Protein AF-A0A7Y7L807-F1 (afdb_monomer)

Radius of gyration: 16.93 Å; Cα contacts (8 Å, |Δi|>4): 121; chains: 1; bounding box: 36×50×40 Å

Mean predicted aligned error: 9.36 Å

Structure (mmCIF, N/CA/C/O backbone):
data_AF-A0A7Y7L807-F1
#
_entry.id   AF-A0A7Y7L807-F1
#
loop_
_atom_site.group_PDB
_atom_site.id
_atom_site.type_symbol
_atom_site.label_atom_id
_atom_site.label_alt_id
_atom_site.label_comp_id
_atom_site.label_asym_id
_atom_site.label_entity_id
_atom_site.label_seq_id
_atom_site.pdbx_PDB_ins_code
_atom_site.Cartn_x
_atom_site.Cartn_y
_atom_site.Cartn_z
_atom_site.occupancy
_atom_site.B_iso_or_equiv
_atom_site.auth_seq_id
_atom_site.auth_comp_id
_atom_site.auth_asym_id
_atom_site.auth_atom_id
_atom_site.pdbx_PDB_model_num
ATOM 1 N N . MET A 1 1 ? -7.033 17.344 23.654 1.00 49.94 1 MET A N 1
ATOM 2 C CA . MET A 1 1 ? -6.671 17.509 22.227 1.00 49.94 1 MET A CA 1
ATOM 3 C C . MET A 1 1 ? -5.528 16.547 21.828 1.00 49.94 1 MET A C 1
ATOM 5 O O . MET A 1 1 ? -4.415 16.998 21.636 1.00 49.94 1 MET A O 1
ATOM 9 N N . LYS A 1 2 ? -5.734 15.209 21.800 1.00 57.38 2 LYS A N 1
ATOM 10 C CA . LYS A 1 2 ? -4.677 14.209 21.436 1.00 57.38 2 LYS A CA 1
ATOM 11 C C . LYS A 1 2 ? -5.193 12.876 20.835 1.00 57.38 2 LYS A C 1
ATOM 13 O O . LYS A 1 2 ? -4.393 12.011 20.489 1.00 57.38 2 LYS A O 1
ATOM 18 N N . THR A 1 3 ? -6.506 12.6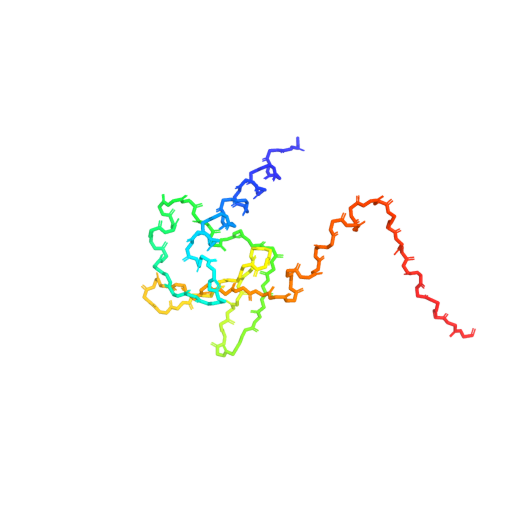62 20.730 1.00 63.66 3 THR A N 1
ATOM 19 C CA . THR A 1 3 ? -7.106 11.367 20.339 1.00 63.66 3 THR A CA 1
ATOM 20 C C . THR A 1 3 ? -7.097 11.114 18.829 1.00 63.66 3 THR A C 1
ATOM 22 O O . THR A 1 3 ? -6.850 9.984 18.416 1.00 63.66 3 THR A O 1
ATOM 25 N N . GLY A 1 4 ? -7.297 12.153 18.009 1.00 76.06 4 GLY A N 1
ATOM 26 C CA . GLY A 1 4 ? -7.336 12.034 16.543 1.00 76.06 4 GLY A CA 1
ATOM 27 C C . GLY A 1 4 ? -6.004 11.586 15.940 1.00 76.06 4 GLY A C 1
ATOM 28 O O . GLY A 1 4 ? -5.959 10.592 15.225 1.00 76.06 4 GLY A O 1
ATOM 29 N N . ILE A 1 5 ? -4.900 12.232 16.325 1.00 85.50 5 ILE A N 1
ATOM 30 C CA . ILE A 1 5 ? -3.550 11.901 15.832 1.00 85.50 5 ILE A CA 1
ATOM 31 C C . ILE A 1 5 ? -3.166 10.456 16.184 1.00 85.50 5 ILE A C 1
ATOM 33 O O . ILE A 1 5 ? -2.677 9.714 15.337 1.00 85.50 5 ILE A O 1
ATOM 37 N N . LYS A 1 6 ? -3.453 10.004 17.415 1.00 88.19 6 LYS A N 1
ATOM 38 C CA . LYS A 1 6 ? -3.202 8.610 17.822 1.00 88.19 6 LYS A CA 1
ATOM 39 C C . LYS A 1 6 ? -3.994 7.607 16.980 1.00 88.19 6 LYS A C 1
ATOM 41 O O . LYS A 1 6 ? -3.493 6.518 16.708 1.00 88.19 6 LYS A O 1
ATOM 46 N N . ARG A 1 7 ? -5.221 7.960 16.583 1.00 89.94 7 ARG A N 1
ATOM 47 C CA . ARG A 1 7 ? -6.052 7.135 15.700 1.00 89.94 7 ARG A CA 1
ATOM 48 C C . ARG A 1 7 ? -5.461 7.079 14.293 1.00 89.94 7 ARG A C 1
ATOM 50 O O . ARG A 1 7 ? -5.272 5.975 13.802 1.00 89.94 7 ARG A O 1
ATOM 57 N N . VAL A 1 8 ? -5.106 8.225 13.710 1.00 91.75 8 VAL A N 1
ATOM 58 C CA . VAL A 1 8 ? -4.461 8.318 12.385 1.00 91.75 8 VAL A CA 1
ATOM 59 C C . VAL A 1 8 ? -3.201 7.450 12.339 1.00 91.75 8 VAL A C 1
ATOM 61 O O . VAL A 1 8 ? -3.096 6.564 11.500 1.00 91.75 8 VAL A O 1
ATOM 64 N N . ILE A 1 9 ? -2.293 7.613 13.309 1.00 92.38 9 ILE A N 1
ATOM 65 C CA . ILE A 1 9 ? -1.053 6.822 13.387 1.00 92.38 9 ILE A CA 1
ATOM 66 C C . ILE A 1 9 ? -1.354 5.322 13.487 1.00 92.38 9 ILE A C 1
ATOM 68 O O . ILE A 1 9 ? -0.670 4.509 12.871 1.00 92.38 9 ILE A O 1
ATOM 72 N N . ARG A 1 10 ? -2.372 4.928 14.263 1.00 94.38 10 ARG A N 1
ATOM 73 C CA . ARG A 1 10 ? -2.761 3.518 14.395 1.00 94.38 10 ARG A CA 1
ATOM 74 C C . ARG A 1 10 ? -3.275 2.946 13.073 1.00 94.38 10 ARG A C 1
ATOM 76 O O . ARG A 1 10 ? -2.939 1.805 12.767 1.00 94.38 10 ARG A O 1
ATOM 83 N N . VAL A 1 11 ? -4.070 3.710 12.324 1.00 96.19 11 VAL A N 1
ATOM 84 C CA . VAL A 1 11 ? -4.571 3.286 11.010 1.00 96.19 11 VAL A CA 1
ATOM 85 C C . VAL A 1 11 ? -3.417 3.170 10.018 1.00 96.19 11 VAL A C 1
ATOM 87 O O . VAL A 1 11 ? -3.257 2.111 9.428 1.00 96.19 11 VAL A O 1
ATOM 90 N N . LEU A 1 12 ? -2.536 4.170 9.932 1.00 96.06 12 LEU A N 1
ATOM 91 C CA . LEU A 1 12 ? -1.362 4.121 9.050 1.00 96.06 12 LEU A CA 1
ATOM 92 C C . LEU A 1 12 ? -0.453 2.920 9.354 1.00 96.06 12 LEU A C 1
ATOM 94 O O . LEU A 1 12 ? -0.067 2.192 8.446 1.00 96.06 12 LEU A O 1
ATOM 98 N N . LYS A 1 13 ? -0.177 2.631 10.634 1.00 96.31 13 LYS A N 1
ATOM 99 C CA . LYS A 1 13 ? 0.586 1.430 11.030 1.00 96.31 13 LYS A CA 1
ATOM 100 C C . LYS A 1 13 ? -0.097 0.128 10.607 1.00 96.31 13 LYS A C 1
ATOM 102 O O . LYS A 1 13 ? 0.581 -0.833 10.247 1.00 96.31 13 LYS A O 1
ATOM 107 N N . ARG A 1 14 ? -1.430 0.078 10.676 1.00 98.00 14 ARG A N 1
ATOM 108 C CA . ARG A 1 14 ? -2.209 -1.084 10.241 1.00 98.00 14 ARG A CA 1
ATOM 109 C C . ARG A 1 14 ? -2.171 -1.234 8.723 1.00 98.00 14 ARG A C 1
ATOM 111 O O . ARG A 1 14 ? -1.855 -2.327 8.268 1.00 98.00 14 ARG A O 1
ATOM 118 N N . ASN A 1 15 ? -2.424 -0.163 7.973 1.00 98.19 15 ASN A N 1
ATOM 119 C CA . ASN A 1 15 ? -2.330 -0.154 6.513 1.00 98.19 15 ASN A CA 1
ATOM 120 C C . ASN A 1 15 ? -0.954 -0.644 6.066 1.00 98.19 15 ASN A C 1
ATOM 122 O O . ASN A 1 15 ? -0.872 -1.603 5.304 1.00 98.19 15 ASN A O 1
ATOM 126 N N . TYR A 1 16 ? 0.111 -0.078 6.637 1.00 97.44 16 TYR A N 1
ATOM 127 C CA . TYR A 1 16 ? 1.483 -0.497 6.370 1.00 97.44 16 TYR A CA 1
ATOM 128 C C . TYR A 1 16 ? 1.687 -2.001 6.583 1.00 97.44 16 TYR A C 1
ATOM 130 O O . TYR A 1 16 ? 2.140 -2.706 5.687 1.00 97.44 16 TYR A O 1
ATOM 138 N N . SER A 1 17 ? 1.301 -2.524 7.752 1.00 97.88 17 SER A N 1
ATOM 139 C CA . SER A 1 17 ? 1.465 -3.946 8.068 1.00 97.88 17 SER A CA 1
ATO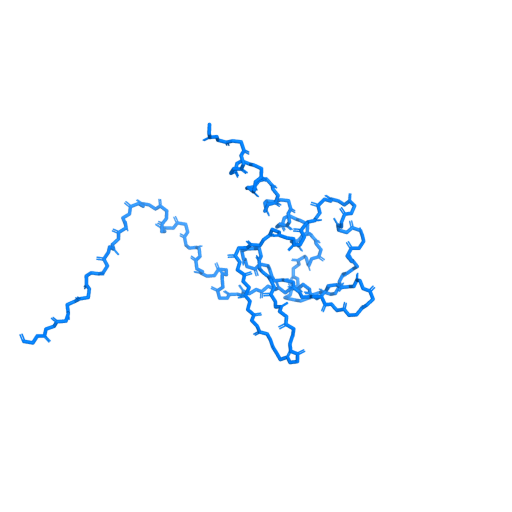M 140 C C . SER A 1 17 ? 0.677 -4.861 7.126 1.00 97.88 17 SER A C 1
ATOM 142 O O . SER A 1 17 ? 1.172 -5.930 6.766 1.00 97.88 17 SER A O 1
ATOM 144 N N . LEU A 1 18 ? -0.532 -4.460 6.724 1.00 98.25 18 LEU A N 1
ATOM 145 C CA . LEU A 1 18 ? -1.372 -5.236 5.815 1.00 98.25 18 LEU A CA 1
ATOM 146 C C . LEU A 1 18 ? -0.809 -5.246 4.395 1.00 98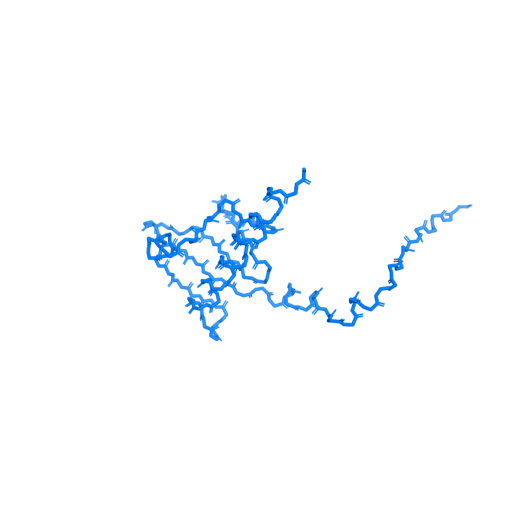.25 18 LEU A C 1
ATOM 148 O O . LEU A 1 18 ? -0.678 -6.325 3.820 1.00 98.25 18 LEU A O 1
ATOM 152 N N . LEU A 1 19 ? -0.415 -4.084 3.870 1.00 97.75 19 LEU A N 1
ATOM 153 C CA . LEU A 1 19 ? 0.202 -3.965 2.550 1.00 97.75 19 LEU A CA 1
ATOM 154 C C . LEU A 1 19 ? 1.546 -4.702 2.505 1.00 97.75 19 LEU A C 1
ATOM 156 O O . LEU A 1 19 ? 1.786 -5.475 1.583 1.00 97.75 19 LEU A O 1
ATOM 160 N N . LYS A 1 20 ? 2.383 -4.565 3.544 1.00 97.44 20 LYS A N 1
ATOM 161 C CA . LYS A 1 20 ? 3.678 -5.257 3.624 1.00 97.44 20 LYS A CA 1
ATOM 162 C C . LYS A 1 20 ? 3.509 -6.773 3.635 1.00 97.44 2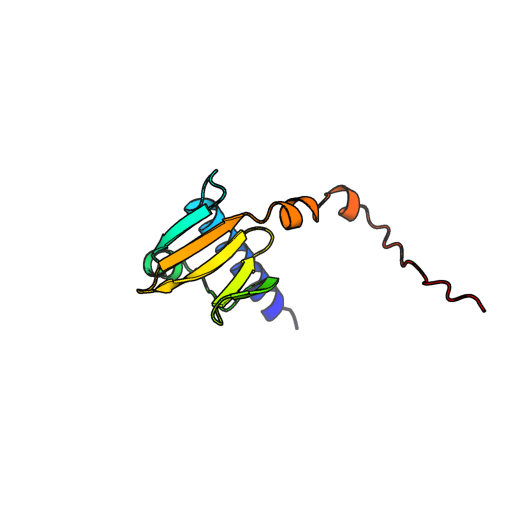0 LYS A C 1
ATOM 164 O O . LYS A 1 20 ? 4.245 -7.485 2.959 1.00 97.44 20 LYS A O 1
ATOM 169 N N . LYS A 1 21 ? 2.520 -7.277 4.380 1.00 97.50 21 LYS A N 1
ATOM 170 C CA . LYS A 1 21 ? 2.192 -8.708 4.409 1.00 97.50 21 LYS A CA 1
ATOM 171 C C . LYS A 1 21 ? 1.631 -9.201 3.073 1.00 97.50 21 LYS A C 1
ATOM 173 O O . LYS A 1 21 ? 1.901 -10.335 2.696 1.00 97.50 21 LYS A O 1
ATOM 178 N N . ALA A 1 22 ? 0.829 -8.378 2.402 1.00 96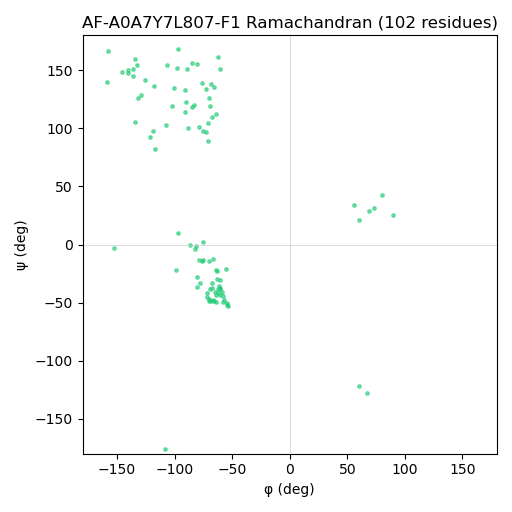.75 22 ALA A N 1
ATOM 179 C CA . ALA A 1 22 ? 0.234 -8.688 1.108 1.00 96.75 22 ALA A CA 1
ATOM 180 C C . ALA A 1 22 ? 1.290 -8.816 0.001 1.00 96.75 22 ALA A C 1
ATOM 182 O O . ALA A 1 22 ? 1.284 -9.802 -0.733 1.00 96.75 22 ALA A O 1
ATOM 183 N N . ILE A 1 23 ? 2.204 -7.849 -0.092 1.00 96.62 23 ILE A N 1
ATOM 184 C CA . ILE A 1 23 ? 3.229 -7.811 -1.141 1.00 96.62 23 ILE A CA 1
ATOM 185 C C . ILE A 1 23 ? 4.391 -8.783 -0.871 1.00 96.62 23 ILE A C 1
ATOM 187 O O . ILE A 1 23 ? 4.927 -9.392 -1.799 1.00 96.62 23 ILE A O 1
ATOM 191 N N . GLY A 1 24 ? 4.737 -8.995 0.405 1.00 95.44 24 GLY A N 1
ATOM 192 C CA . GLY A 1 24 ? 5.871 -9.822 0.814 1.00 95.44 24 GLY A CA 1
ATOM 193 C C . GLY A 1 24 ? 7.207 -9.197 0.402 1.00 95.44 24 GLY A C 1
ATOM 194 O O . GLY A 1 24 ? 7.468 -8.027 0.696 1.00 95.44 24 GLY A O 1
ATOM 195 N N . ASP A 1 25 ? 8.028 -9.990 -0.286 1.00 94.06 25 ASP A N 1
ATOM 196 C CA . ASP A 1 25 ? 9.352 -9.593 -0.789 1.00 94.06 25 ASP A CA 1
ATOM 197 C C . ASP A 1 25 ? 9.328 -9.155 -2.265 1.00 94.06 25 ASP A C 1
ATOM 199 O O . ASP A 1 25 ? 10.374 -9.001 -2.890 1.00 94.06 25 ASP A O 1
ATOM 203 N N . ARG A 1 26 ? 8.134 -8.986 -2.848 1.00 95.56 26 ARG A N 1
ATOM 204 C CA . ARG A 1 26 ? 7.961 -8.558 -4.242 1.00 95.56 26 ARG A CA 1
ATOM 205 C C . ARG A 1 26 ? 8.016 -7.035 -4.356 1.00 95.56 26 ARG A C 1
ATOM 207 O O . ARG A 1 26 ? 7.697 -6.325 -3.405 1.00 95.56 26 ARG A O 1
ATOM 214 N N . GLU A 1 27 ? 8.368 -6.543 -5.538 1.00 94.56 27 GLU A N 1
ATOM 215 C CA . GLU A 1 27 ? 8.294 -5.109 -5.855 1.00 94.56 27 GLU A CA 1
ATOM 216 C C . GLU A 1 27 ? 6.872 -4.671 -6.218 1.00 94.56 27 GLU A C 1
ATOM 218 O O . GLU A 1 27 ? 6.492 -3.532 -5.950 1.00 94.56 27 GLU A O 1
ATOM 223 N N . GLU A 1 28 ? 6.067 -5.590 -6.755 1.00 97.00 28 GLU A N 1
ATOM 224 C CA . GLU A 1 28 ? 4.663 -5.375 -7.086 1.00 97.00 28 GLU A CA 1
ATOM 225 C C . GLU A 1 28 ? 3.827 -6.641 -6.861 1.00 97.00 28 GLU A C 1
ATOM 227 O O . GLU A 1 28 ? 4.318 -7.771 -6.981 1.00 97.00 28 GLU A O 1
ATOM 232 N N . TRP A 1 29 ? 2.556 -6.465 -6.500 1.00 97.94 29 TRP A N 1
ATOM 233 C CA . TRP A 1 29 ? 1.611 -7.567 -6.347 1.00 97.94 29 TRP A CA 1
ATOM 234 C C . TRP A 1 29 ? 0.157 -7.094 -6.434 1.00 97.94 29 TRP A C 1
ATOM 236 O O . TRP A 1 29 ? -0.197 -6.065 -5.861 1.00 97.94 29 TRP A O 1
ATOM 246 N N . ILE A 1 30 ? -0.697 -7.874 -7.102 1.00 97.81 30 ILE A N 1
ATOM 247 C CA . ILE A 1 30 ? -2.142 -7.617 -7.155 1.00 97.81 30 ILE A CA 1
ATOM 248 C C . ILE A 1 30 ? -2.834 -8.349 -6.007 1.00 97.81 30 ILE A C 1
ATOM 250 O O . ILE A 1 30 ? -2.600 -9.540 -5.785 1.00 97.81 30 ILE A O 1
ATOM 254 N N . VAL A 1 31 ? -3.710 -7.647 -5.291 1.00 96.81 31 VAL A N 1
ATOM 255 C CA . VAL A 1 31 ? -4.483 -8.196 -4.170 1.00 96.81 31 VAL A CA 1
ATOM 256 C C . VAL A 1 31 ? -5.939 -7.773 -4.209 1.00 96.81 31 VAL A C 1
ATOM 258 O O . VAL A 1 31 ? -6.262 -6.675 -4.649 1.00 96.81 31 VAL A O 1
ATOM 261 N N . ASP A 1 32 ? -6.812 -8.619 -3.672 1.00 97.19 32 ASP A N 1
ATOM 262 C CA . ASP A 1 32 ? -8.215 -8.269 -3.472 1.00 97.19 32 ASP A CA 1
ATOM 263 C C . ASP A 1 32 ? -8.358 -7.275 -2.306 1.00 97.19 32 ASP A C 1
ATOM 265 O O . ASP A 1 32 ? -7.788 -7.467 -1.221 1.00 97.19 32 ASP A O 1
ATOM 269 N N . LEU A 1 33 ? -9.145 -6.217 -2.511 1.00 96.50 33 LEU A N 1
ATOM 270 C CA . LEU A 1 33 ? -9.403 -5.180 -1.509 1.00 96.50 33 LEU A CA 1
ATOM 271 C C . LEU A 1 33 ? -10.243 -5.718 -0.346 1.00 96.50 33 LEU A C 1
ATOM 273 O O . LEU A 1 33 ? -9.996 -5.368 0.808 1.00 96.50 33 LEU A O 1
ATOM 277 N N . GLU A 1 34 ? -11.222 -6.578 -0.626 1.00 96.81 34 GLU A N 1
ATOM 278 C CA . GLU A 1 34 ? -12.183 -7.058 0.371 1.00 96.81 34 GLU A CA 1
ATOM 279 C C . GLU A 1 34 ? -11.496 -7.751 1.575 1.00 96.81 34 GLU A C 1
ATOM 281 O O . GLU A 1 34 ? -11.726 -7.336 2.719 1.00 96.81 34 GLU A O 1
ATOM 286 N N . PRO A 1 35 ? -10.567 -8.713 1.392 1.00 96.81 35 PRO A N 1
ATOM 287 C CA . PRO A 1 35 ? -9.820 -9.296 2.507 1.00 96.81 35 PRO A CA 1
ATOM 288 C C . PRO A 1 35 ? -8.966 -8.295 3.297 1.00 96.81 35 PRO A C 1
ATOM 290 O O . PRO A 1 35 ? -8.730 -8.506 4.491 1.00 96.81 35 PRO A O 1
ATOM 293 N N . LEU A 1 36 ? -8.455 -7.239 2.656 1.00 96.62 36 LEU A N 1
ATOM 294 C CA . LEU A 1 36 ? -7.697 -6.183 3.333 1.00 96.62 36 LEU A CA 1
ATOM 295 C C . LEU A 1 36 ? -8.626 -5.311 4.177 1.00 96.62 36 LEU A C 1
ATOM 297 O O . LEU A 1 36 ? -8.330 -5.057 5.349 1.00 96.62 36 LEU A O 1
ATOM 301 N N . TYR A 1 37 ? -9.768 -4.918 3.615 1.00 96.69 37 TYR A N 1
ATOM 302 C CA . TYR A 1 37 ? -10.797 -4.134 4.288 1.00 96.69 37 TYR A CA 1
ATOM 303 C C . TYR A 1 37 ? -11.291 -4.829 5.563 1.00 96.69 37 TYR A C 1
ATOM 305 O O . TYR A 1 37 ? -11.266 -4.232 6.641 1.00 96.69 37 TYR A O 1
ATOM 313 N N . PHE A 1 38 ? -11.611 -6.127 5.501 1.00 97.50 38 PHE A N 1
ATOM 314 C CA . PHE A 1 38 ? -12.021 -6.897 6.686 1.00 97.50 38 PHE A CA 1
ATOM 315 C C . PHE A 1 38 ? -10.923 -7.036 7.750 1.00 97.50 38 PHE A C 1
ATOM 317 O O . PHE A 1 38 ? -11.217 -7.230 8.930 1.00 97.50 38 PHE A O 1
ATOM 324 N N . LYS A 1 39 ? -9.649 -6.890 7.369 1.00 97.25 39 LYS A N 1
ATOM 325 C CA . LYS A 1 39 ? -8.513 -6.826 8.307 1.00 97.25 39 LYS A CA 1
ATOM 326 C C . LYS A 1 39 ? -8.248 -5.408 8.828 1.00 97.25 39 LYS A C 1
ATOM 328 O O . LYS A 1 39 ? -7.360 -5.211 9.662 1.00 97.25 39 LYS A O 1
ATOM 333 N N . GLY A 1 40 ? -9.042 -4.434 8.391 1.00 96.81 40 GLY A N 1
ATOM 334 C CA . GLY A 1 40 ? -9.008 -3.046 8.827 1.00 96.81 40 GLY A CA 1
ATOM 335 C C . GLY A 1 40 ? -8.077 -2.152 8.014 1.00 96.81 40 GLY A C 1
ATOM 336 O O . GLY A 1 40 ? -7.587 -1.174 8.577 1.00 96.81 40 GLY A O 1
ATOM 337 N N . PHE A 1 41 ? -7.803 -2.499 6.754 1.00 97.88 41 PHE A N 1
ATOM 338 C CA . PHE A 1 41 ? -7.240 -1.562 5.784 1.00 97.88 41 PHE A CA 1
ATOM 339 C C . PHE A 1 41 ? -8.254 -0.455 5.482 1.00 97.88 41 PHE A C 1
ATOM 341 O O . PHE A 1 41 ? -9.436 -0.734 5.285 1.00 97.88 41 PHE A O 1
ATOM 348 N N . ASP A 1 42 ? -7.785 0.788 5.445 1.00 97.19 42 ASP A N 1
ATOM 349 C CA . ASP A 1 42 ? -8.607 1.963 5.157 1.00 97.19 42 ASP A CA 1
ATOM 350 C C . ASP A 1 42 ? -7.882 2.866 4.149 1.00 97.19 42 ASP A C 1
ATOM 352 O O . ASP A 1 42 ? -6.919 3.551 4.505 1.00 97.19 42 ASP A O 1
ATOM 356 N N . SER A 1 43 ? -8.336 2.856 2.891 1.00 95.25 43 SER A N 1
ATOM 357 C CA . SER A 1 43 ? -7.711 3.587 1.778 1.00 95.25 43 SER A CA 1
ATOM 358 C C . SER A 1 43 ? -7.796 5.110 1.916 1.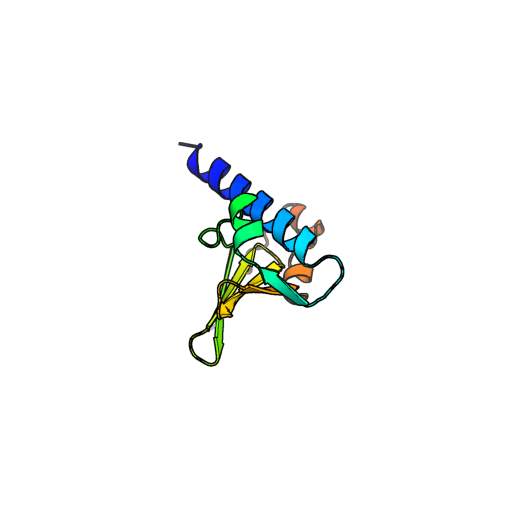00 95.25 43 SER A C 1
ATOM 360 O O . SER A 1 43 ? -7.075 5.826 1.227 1.00 95.25 43 SER A O 1
ATOM 362 N N . THR A 1 44 ? -8.605 5.629 2.845 1.00 95.88 44 THR A N 1
ATOM 363 C CA . THR A 1 44 ? -8.680 7.073 3.114 1.00 95.88 44 THR A CA 1
ATOM 364 C C . THR A 1 44 ? -7.470 7.599 3.895 1.00 95.88 44 THR A C 1
ATOM 366 O O . THR A 1 44 ? -7.253 8.809 3.954 1.00 95.88 44 THR A O 1
ATOM 369 N N . PHE A 1 45 ? -6.656 6.708 4.477 1.00 96.25 45 PHE A N 1
ATOM 370 C CA . PHE A 1 45 ? -5.464 7.061 5.247 1.00 96.25 45 PHE A CA 1
ATOM 371 C C . PHE A 1 45 ? -4.189 6.730 4.472 1.00 96.25 45 PHE A C 1
ATOM 373 O O . PHE A 1 45 ? -3.728 5.586 4.443 1.00 96.25 45 PHE A O 1
ATOM 380 N N . TYR A 1 46 ? -3.582 7.774 3.914 1.00 96.69 46 TYR A N 1
ATOM 381 C CA . TYR A 1 46 ? -2.337 7.725 3.155 1.00 96.69 46 TYR A CA 1
ATOM 382 C C . TYR A 1 46 ? -1.383 8.848 3.593 1.00 96.69 46 TYR A C 1
ATOM 384 O O . TYR A 1 46 ? -1.784 9.833 4.213 1.00 96.69 46 TYR A O 1
ATOM 392 N N . THR A 1 47 ? -0.096 8.682 3.300 1.00 95.12 47 THR A N 1
ATOM 393 C CA . THR A 1 47 ? 0.975 9.650 3.575 1.00 95.12 47 THR A CA 1
ATOM 394 C C . THR A 1 47 ? 1.335 10.495 2.358 1.00 95.12 47 THR A C 1
ATOM 396 O O . THR A 1 47 ? 1.910 11.566 2.518 1.00 95.12 47 THR A O 1
ATOM 399 N N . ALA A 1 48 ? 1.034 10.022 1.147 1.00 94.50 48 ALA A N 1
ATOM 400 C CA . ALA A 1 48 ? 1.200 10.775 -0.094 1.00 94.50 48 ALA A CA 1
ATOM 401 C C . ALA A 1 48 ? 0.294 10.210 -1.196 1.00 94.50 48 ALA A C 1
ATOM 403 O O . ALA A 1 48 ? -0.220 9.099 -1.069 1.00 94.50 48 ALA A O 1
ATOM 404 N N . SER A 1 49 ? 0.135 10.962 -2.278 1.00 96.19 49 SER A N 1
ATOM 405 C CA . SER A 1 49 ? -0.521 10.511 -3.504 1.00 96.19 49 SER A CA 1
ATOM 406 C C . SER A 1 49 ? 0.222 11.051 -4.721 1.00 96.19 49 SER A C 1
ATOM 408 O O . SER A 1 49 ? 0.764 12.155 -4.667 1.00 96.19 49 SER A O 1
ATOM 410 N N . GLU A 1 50 ? 0.222 10.298 -5.809 1.00 95.06 50 GLU A N 1
ATOM 411 C CA . GLU A 1 50 ? 0.837 10.651 -7.083 1.00 95.06 50 GLU A CA 1
ATOM 412 C C . GLU A 1 50 ? -0.164 10.382 -8.212 1.00 95.06 50 GLU A C 1
ATOM 414 O O . GLU A 1 50 ? -0.711 9.279 -8.290 1.00 95.06 50 GLU A O 1
ATOM 419 N N . PRO A 1 51 ? -0.449 11.373 -9.068 1.00 95.44 51 PRO A N 1
ATOM 420 C CA . PRO A 1 51 ? -1.268 11.141 -10.246 1.00 95.44 51 PRO A CA 1
ATOM 421 C C . PRO A 1 51 ? -0.515 10.250 -11.239 1.00 95.44 51 PRO A C 1
ATOM 423 O O . PRO A 1 51 ? 0.673 10.445 -11.489 1.00 95.44 51 PRO A O 1
ATOM 426 N N . LEU A 1 52 ? -1.229 9.297 -11.825 1.00 92.00 52 LEU A N 1
ATOM 427 C CA . LEU A 1 52 ? -0.750 8.430 -12.894 1.00 92.00 52 LEU A CA 1
ATOM 428 C C . LEU A 1 52 ? -1.424 8.797 -14.220 1.00 92.00 52 LEU A C 1
ATOM 430 O O . LEU A 1 52 ? -2.214 9.741 -14.320 1.00 92.00 52 LEU A O 1
ATOM 434 N N . GLU A 1 53 ? -1.128 8.023 -15.260 1.00 90.50 53 GLU A N 1
ATOM 435 C CA . GLU A 1 53 ? -1.849 8.107 -16.524 1.00 90.50 53 GLU A CA 1
ATOM 436 C C . GLU A 1 53 ? -3.343 7.762 -16.355 1.00 90.50 53 GLU A C 1
ATOM 438 O O . GLU A 1 53 ? -3.766 7.138 -15.382 1.00 90.50 53 GLU A O 1
ATOM 443 N N . LYS A 1 54 ? -4.166 8.163 -17.334 1.00 87.69 54 LYS A N 1
ATOM 444 C CA . LYS A 1 54 ? -5.595 7.794 -17.424 1.00 87.69 54 LYS A CA 1
ATOM 445 C C . LYS A 1 54 ? -6.435 8.146 -16.182 1.00 87.69 54 LYS A C 1
ATOM 447 O O . LYS A 1 54 ? -7.389 7.441 -15.870 1.00 87.69 54 LYS A O 1
ATOM 452 N N . ASN A 1 55 ? -6.120 9.255 -15.508 1.00 87.12 55 ASN A N 1
ATOM 453 C CA . ASN A 1 55 ? -6.801 9.720 -14.289 1.00 87.12 55 ASN A CA 1
ATOM 454 C C . ASN A 1 55 ? -6.730 8.737 -13.105 1.00 87.12 55 ASN A C 1
ATOM 456 O O . ASN A 1 55 ? -7.545 8.829 -12.187 1.00 87.12 55 ASN A O 1
ATOM 460 N N . GLN A 1 56 ? -5.769 7.812 -13.104 1.00 93.06 56 GLN A N 1
ATOM 461 C CA . GLN A 1 56 ? -5.502 6.980 -11.937 1.00 93.06 56 GLN A CA 1
ATOM 462 C C . GLN A 1 56 ? -4.657 7.747 -10.917 1.00 93.06 56 GLN A C 1
ATOM 464 O O . GLN A 1 56 ? -3.938 8.693 -11.246 1.00 93.06 56 GLN A O 1
ATOM 469 N N . VAL A 1 57 ? -4.755 7.342 -9.655 1.00 96.06 57 VAL A N 1
ATOM 470 C CA . VAL A 1 57 ? -3.967 7.908 -8.560 1.00 96.06 57 VAL A CA 1
ATOM 471 C C . VAL A 1 57 ? -3.327 6.761 -7.801 1.00 96.06 57 VAL A C 1
ATOM 473 O O . VAL A 1 57 ? -4.014 5.832 -7.376 1.00 96.06 57 VAL A O 1
ATOM 476 N N . ARG A 1 58 ? -2.014 6.856 -7.597 1.00 97.00 58 ARG A N 1
ATOM 477 C CA . ARG A 1 58 ? -1.291 6.005 -6.661 1.00 97.00 58 ARG A CA 1
ATOM 478 C C . ARG A 1 58 ? -1.269 6.669 -5.301 1.00 97.00 58 ARG A C 1
ATOM 480 O O . ARG A 1 58 ? -0.775 7.784 -5.155 1.00 97.00 58 ARG A O 1
ATOM 487 N N . TYR A 1 59 ? -1.775 5.983 -4.295 1.00 97.62 59 TYR A N 1
ATOM 488 C CA . TYR A 1 59 ? -1.688 6.402 -2.904 1.00 97.62 59 TYR A CA 1
ATOM 489 C C . TYR A 1 59 ? -0.538 5.678 -2.224 1.00 97.62 59 TYR A C 1
ATOM 491 O O . TYR A 1 59 ? -0.186 4.567 -2.603 1.00 97.62 59 TYR A O 1
ATOM 499 N N . TYR A 1 60 ? 0.048 6.300 -1.209 1.00 96.81 60 TYR A N 1
ATOM 500 C CA . TYR A 1 60 ? 1.202 5.760 -0.502 1.00 96.81 60 TYR A CA 1
ATOM 501 C C . TYR A 1 60 ? 0.950 5.686 0.996 1.00 96.81 60 TYR A C 1
ATOM 503 O O . TYR A 1 60 ? 0.407 6.609 1.595 1.00 96.81 60 TYR A O 1
ATOM 511 N N . CYS A 1 61 ? 1.436 4.624 1.623 1.00 96.19 61 CYS A N 1
ATOM 512 C CA . CYS A 1 61 ? 1.624 4.506 3.059 1.00 96.19 61 CYS A CA 1
ATOM 513 C C . CYS A 1 61 ? 3.110 4.222 3.285 1.00 96.19 61 CYS A C 1
ATOM 515 O O . CYS A 1 61 ? 3.542 3.070 3.252 1.00 96.19 61 CYS A O 1
ATOM 517 N N . PHE A 1 62 ? 3.875 5.295 3.499 1.00 93.38 62 PHE A N 1
ATOM 518 C CA . PHE A 1 62 ? 5.339 5.303 3.453 1.00 93.38 62 PHE A CA 1
ATOM 519 C C . PHE A 1 62 ? 5.858 4.875 2.070 1.00 93.38 62 PHE A C 1
ATOM 521 O O . PHE A 1 62 ? 5.514 5.519 1.080 1.00 93.38 62 PHE A O 1
ATOM 528 N N . GLU A 1 63 ? 6.671 3.826 1.980 1.00 94.88 63 GLU A N 1
ATOM 529 C CA . GLU A 1 63 ? 7.192 3.272 0.726 1.00 94.88 63 GLU A CA 1
ATOM 530 C C . GLU A 1 63 ? 6.186 2.396 -0.029 1.00 94.88 63 GLU A C 1
ATOM 532 O O . GLU A 1 63 ? 6.424 2.050 -1.181 1.00 94.88 63 GLU A O 1
ATOM 537 N N . LEU A 1 64 ? 5.085 1.993 0.610 1.00 97.25 64 LEU A N 1
ATOM 538 C CA . LEU A 1 64 ? 4.125 1.069 0.015 1.00 97.25 64 LEU A CA 1
ATOM 539 C C . LEU A 1 64 ? 3.044 1.851 -0.721 1.00 97.25 64 LEU A C 1
ATOM 541 O O . LEU A 1 64 ? 2.261 2.569 -0.098 1.00 97.25 64 LEU A O 1
ATOM 545 N N . GLY A 1 65 ? 3.017 1.707 -2.040 1.00 97.31 65 GLY A N 1
ATOM 546 C CA . GLY A 1 65 ? 1.999 2.268 -2.914 1.00 97.31 65 GLY A CA 1
ATOM 547 C C . GLY A 1 65 ? 0.816 1.320 -3.093 1.00 97.31 65 GLY A C 1
ATOM 548 O O . GLY A 1 65 ? 0.987 0.101 -3.041 1.00 97.31 65 GLY A O 1
ATOM 549 N N . TRP A 1 66 ? -0.370 1.869 -3.331 1.00 97.94 66 TRP A N 1
ATOM 550 C CA . TRP A 1 66 ? -1.488 1.147 -3.926 1.00 97.94 66 TRP A CA 1
ATOM 551 C C . TRP A 1 66 ? -2.243 2.027 -4.919 1.00 97.94 66 TRP A C 1
ATOM 553 O O . TRP A 1 66 ? -2.337 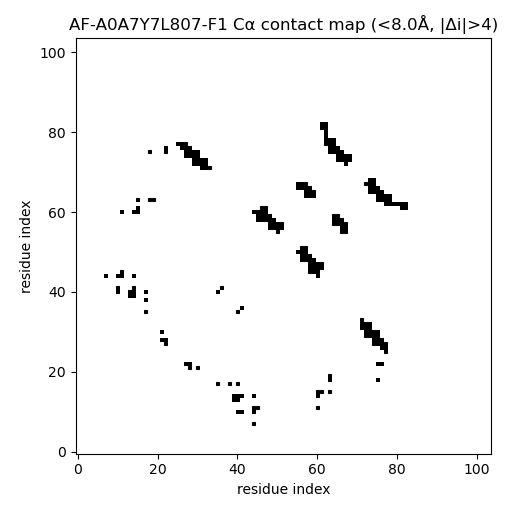3.244 -4.752 1.00 97.94 66 TRP A O 1
ATOM 563 N N . GLU A 1 67 ? -2.822 1.398 -5.927 1.00 96.56 67 GLU A N 1
ATOM 564 C CA . GLU A 1 67 ? -3.780 2.007 -6.846 1.00 96.56 67 GLU A CA 1
ATOM 565 C C . GLU A 1 67 ? -4.940 1.044 -7.073 1.00 96.56 67 GLU A C 1
ATOM 567 O O . GLU A 1 67 ? -4.756 -0.179 -7.083 1.00 96.56 67 GLU A O 1
ATOM 572 N N . ASP A 1 68 ? -6.136 1.606 -7.221 1.00 95.12 68 ASP A N 1
ATOM 573 C CA . ASP A 1 68 ? -7.323 0.825 -7.528 1.00 95.12 68 ASP A CA 1
ATOM 574 C C . ASP A 1 68 ? -7.230 0.292 -8.961 1.00 95.12 68 ASP A C 1
ATOM 576 O O . ASP A 1 68 ? -7.039 1.033 -9.931 1.00 95.12 68 ASP A O 1
ATOM 580 N N . LEU A 1 69 ? -7.389 -1.020 -9.073 1.00 92.38 69 LEU A N 1
ATOM 581 C CA . LEU A 1 69 ? -7.687 -1.713 -10.312 1.00 92.38 69 LEU A CA 1
ATOM 582 C C . LEU A 1 69 ? -9.197 -1.958 -10.392 1.00 92.38 69 LEU A C 1
ATOM 584 O O . LEU A 1 69 ? -9.935 -1.852 -9.408 1.00 92.38 69 LEU A O 1
ATOM 588 N N . ASP A 1 70 ? -9.656 -2.370 -11.567 1.00 87.44 70 ASP A N 1
ATOM 589 C CA . ASP A 1 70 ? -11.043 -2.778 -11.747 1.00 87.44 70 ASP A CA 1
ATOM 590 C C . ASP A 1 70 ? -11.407 -3.982 -10.850 1.00 87.44 70 ASP A C 1
ATOM 592 O O . ASP A 1 70 ? -10.573 -4.847 -10.544 1.00 87.44 70 ASP A O 1
ATOM 596 N N . GLU A 1 71 ? -12.693 -4.058 -10.481 1.00 90.06 71 GLU A N 1
ATOM 597 C CA . GLU A 1 71 ? -13.311 -5.171 -9.734 1.00 90.06 71 GLU A CA 1
ATOM 598 C C . GLU A 1 71 ? -12.850 -5.311 -8.271 1.00 90.06 71 GLU A C 1
ATOM 600 O O . GLU A 1 71 ? -12.873 -6.401 -7.706 1.00 90.06 71 GLU A O 1
ATOM 605 N N . GLY A 1 72 ? -12.455 -4.209 -7.624 1.00 93.81 72 GLY A N 1
ATOM 606 C CA . GLY A 1 72 ? -12.102 -4.230 -6.199 1.00 93.81 72 GLY A CA 1
ATOM 607 C C . GLY A 1 72 ? -10.756 -4.900 -5.925 1.00 93.81 72 GLY A C 1
ATOM 608 O O . GLY A 1 72 ? -10.562 -5.511 -4.873 1.00 93.81 72 GLY A O 1
ATOM 609 N N . ARG A 1 73 ? -9.823 -4.789 -6.869 1.00 96.88 73 ARG A N 1
ATOM 610 C CA . ARG A 1 73 ? -8.430 -5.211 -6.710 1.00 96.88 73 ARG A CA 1
ATOM 611 C C . ARG A 1 73 ? -7.533 -3.996 -6.563 1.00 96.88 73 ARG A C 1
ATOM 613 O O . ARG A 1 73 ? -7.844 -2.926 -7.066 1.00 96.88 73 ARG A O 1
ATOM 620 N N . LEU A 1 74 ? -6.400 -4.185 -5.908 1.00 97.12 74 LEU A N 1
ATOM 621 C CA . LEU A 1 74 ? -5.348 -3.189 -5.787 1.00 97.12 74 LEU A CA 1
ATOM 622 C C . LEU A 1 74 ? -4.078 -3.716 -6.439 1.00 97.12 74 LEU A C 1
ATOM 624 O O . LEU A 1 74 ? -3.693 -4.859 -6.177 1.00 97.12 74 LEU A O 1
ATOM 628 N N . LEU A 1 75 ? -3.387 -2.876 -7.205 1.00 97.50 75 LEU A N 1
ATOM 629 C CA . LEU A 1 75 ? -1.965 -3.080 -7.462 1.00 97.50 75 LEU A CA 1
ATOM 630 C C . LEU A 1 75 ? -1.198 -2.450 -6.302 1.00 97.50 75 LEU A C 1
ATOM 632 O O . LEU A 1 75 ? -1.299 -1.248 -6.077 1.00 97.50 75 LEU A O 1
ATOM 636 N N . VAL A 1 76 ? -0.449 -3.259 -5.558 1.00 98.06 76 VAL A N 1
ATOM 637 C CA . VAL A 1 76 ? 0.432 -2.811 -4.473 1.00 98.06 76 VAL A CA 1
ATOM 638 C C . VAL A 1 76 ? 1.859 -2.770 -5.000 1.00 98.06 76 VAL A C 1
ATOM 640 O O . VAL A 1 76 ? 2.294 -3.728 -5.635 1.00 98.06 76 VAL A O 1
ATOM 643 N N . THR A 1 77 ? 2.600 -1.700 -4.714 1.00 97.50 77 THR A N 1
ATOM 644 C CA . THR A 1 77 ? 3.977 -1.489 -5.198 1.00 97.50 77 THR A CA 1
ATOM 645 C C . THR A 1 77 ? 4.916 -1.057 -4.074 1.00 97.50 77 THR A C 1
ATOM 647 O O . THR A 1 77 ? 4.479 -0.425 -3.112 1.00 97.50 77 THR A O 1
ATOM 650 N N . VAL A 1 78 ? 6.217 -1.314 -4.206 1.00 96.44 78 VAL A N 1
ATOM 651 C CA . VAL A 1 78 ? 7.260 -0.735 -3.342 1.00 96.44 78 VAL A CA 1
ATOM 652 C C . VAL A 1 78 ? 7.972 0.400 -4.075 1.00 96.44 78 VAL A C 1
ATOM 654 O O . VAL A 1 78 ? 8.622 0.183 -5.094 1.00 96.44 78 VAL A O 1
ATOM 657 N N . ASP A 1 79 ? 7.912 1.613 -3.532 1.00 93.44 79 ASP A N 1
ATOM 658 C CA . ASP A 1 79 ? 8.704 2.741 -4.018 1.00 93.44 79 ASP A CA 1
ATOM 659 C C . ASP A 1 79 ? 10.069 2.783 -3.315 1.00 93.44 79 ASP A C 1
ATOM 661 O O . ASP A 1 79 ? 10.231 3.274 -2.192 1.00 93.44 79 ASP A O 1
ATOM 665 N N . LEU A 1 80 ? 11.088 2.286 -4.018 1.00 86.38 80 LEU A N 1
ATOM 666 C CA . LEU A 1 80 ? 12.468 2.250 -3.536 1.00 86.38 80 LEU A CA 1
ATOM 667 C C . LEU A 1 80 ? 13.071 3.644 -3.299 1.00 86.38 80 LEU A C 1
ATOM 669 O O . LEU A 1 80 ? 14.026 3.764 -2.530 1.00 86.38 80 LEU A O 1
ATOM 673 N N . LYS A 1 81 ? 12.554 4.707 -3.931 1.00 84.31 81 LYS A N 1
ATOM 674 C CA . LYS A 1 81 ? 13.026 6.077 -3.673 1.00 84.31 81 LYS A CA 1
ATOM 675 C C . LYS A 1 81 ? 12.563 6.544 -2.298 1.00 84.31 81 LYS A C 1
ATOM 677 O O . LYS A 1 81 ? 13.362 7.115 -1.558 1.00 84.31 81 LYS A O 1
ATOM 682 N N . ARG A 1 82 ? 11.313 6.234 -1.938 1.00 82.56 82 ARG A N 1
ATOM 683 C CA . ARG A 1 82 ? 10.729 6.518 -0.614 1.00 82.56 82 ARG A CA 1
ATOM 684 C C . ARG A 1 82 ? 11.362 5.691 0.497 1.00 82.56 82 ARG A C 1
ATOM 686 O O . ARG A 1 82 ? 11.542 6.197 1.598 1.00 82.56 82 ARG A O 1
ATOM 693 N N . LEU A 1 83 ? 11.770 4.458 0.194 1.00 71.12 83 LEU A N 1
ATOM 694 C CA . LEU A 1 83 ? 12.519 3.618 1.132 1.00 71.12 83 LEU A CA 1
ATOM 695 C C . LEU A 1 83 ? 13.856 4.266 1.542 1.00 71.12 83 LEU A C 1
ATOM 697 O O . LEU A 1 83 ? 14.255 4.200 2.698 1.00 71.12 83 LEU A O 1
ATOM 701 N N . LYS A 1 84 ? 14.536 4.920 0.591 1.00 63.50 84 LYS A N 1
ATOM 702 C CA . LYS A 1 84 ? 15.822 5.602 0.815 1.00 63.50 84 LYS A CA 1
ATOM 703 C C . LYS A 1 84 ? 15.694 6.943 1.532 1.00 63.50 84 LYS A C 1
ATOM 705 O O . LYS A 1 84 ? 16.703 7.477 1.968 1.00 63.50 84 LYS A O 1
ATOM 710 N N . THR A 1 85 ? 14.488 7.505 1.628 1.00 57.34 85 THR A N 1
ATOM 711 C CA . THR A 1 85 ? 14.265 8.812 2.269 1.00 57.34 85 THR A CA 1
ATOM 712 C C . THR A 1 85 ? 14.191 8.718 3.794 1.00 57.34 85 THR A C 1
ATOM 714 O O . THR A 1 85 ? 14.000 9.733 4.454 1.00 57.34 85 THR A O 1
ATOM 717 N N . PHE A 1 86 ? 14.307 7.514 4.361 1.00 52.97 86 PHE A N 1
ATOM 718 C CA . PHE A 1 86 ? 14.322 7.301 5.801 1.00 52.97 86 PHE A CA 1
ATOM 719 C C . PHE A 1 86 ? 15.674 6.715 6.219 1.00 52.97 86 PHE A C 1
ATOM 721 O O . PHE A 1 86 ? 15.810 5.501 6.370 1.00 52.97 86 PHE A O 1
ATOM 728 N N . ASP A 1 87 ? 16.681 7.575 6.385 1.00 53.88 87 ASP A N 1
ATOM 729 C CA . ASP A 1 87 ? 17.905 7.209 7.095 1.00 53.88 87 ASP A CA 1
ATOM 730 C C . ASP A 1 87 ? 17.650 7.385 8.604 1.00 53.88 87 ASP A C 1
ATOM 732 O O . 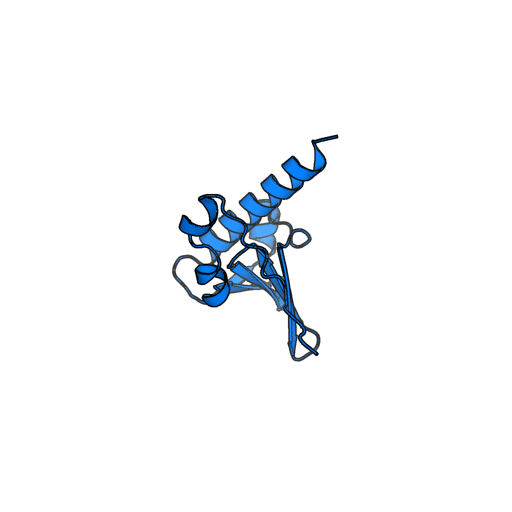ASP A 1 87 ? 17.324 8.485 9.053 1.00 53.88 87 ASP A O 1
ATOM 736 N N . PRO A 1 88 ? 17.763 6.334 9.434 1.00 50.16 88 PRO A N 1
ATOM 737 C CA . PRO A 1 88 ? 17.695 6.476 10.886 1.00 50.16 88 PRO A CA 1
ATOM 738 C C . PRO A 1 88 ? 18.715 7.477 11.455 1.00 50.16 88 PRO A C 1
ATOM 740 O O . PRO A 1 88 ? 18.500 7.972 12.562 1.00 50.16 88 PRO A O 1
ATOM 743 N N . ALA A 1 89 ? 19.795 7.789 10.728 1.00 55.34 89 ALA A N 1
ATOM 744 C CA . ALA A 1 89 ? 20.724 8.862 11.071 1.00 55.34 89 ALA A CA 1
ATOM 745 C C . ALA A 1 89 ? 20.060 10.251 11.052 1.00 55.34 89 ALA A C 1
ATOM 747 O O . ALA A 1 89 ? 20.411 11.090 11.875 1.00 55.34 89 ALA A O 1
ATOM 748 N N . ASP A 1 90 ? 19.029 10.478 10.231 1.00 52.28 90 ASP A N 1
ATOM 749 C CA . ASP A 1 90 ? 18.290 11.751 10.183 1.00 52.28 90 ASP A CA 1
ATOM 750 C C . ASP A 1 90 ? 17.432 11.989 11.442 1.00 52.28 90 ASP A C 1
ATOM 752 O O . ASP A 1 90 ? 16.980 13.103 11.715 1.00 52.28 90 ASP A O 1
ATOM 756 N N . LEU A 1 91 ? 17.218 10.953 12.262 1.00 50.66 91 LEU A N 1
ATOM 757 C CA . LEU A 1 91 ? 16.528 11.059 13.551 1.00 50.66 91 LEU A CA 1
ATOM 758 C C . LEU A 1 91 ? 17.444 11.545 14.685 1.00 50.66 91 LEU A C 1
ATOM 760 O O . LEU A 1 91 ? 16.950 11.752 15.797 1.00 50.66 91 LEU A O 1
ATOM 764 N N . SER A 1 92 ? 18.748 11.750 14.443 1.00 51.59 92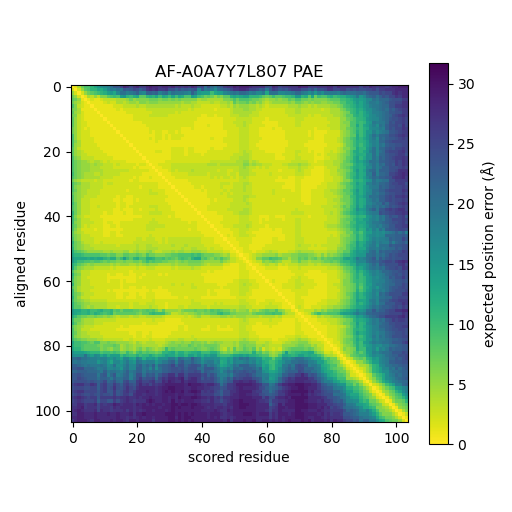 SER A N 1
ATOM 765 C CA . SER A 1 92 ? 19.684 12.247 15.463 1.00 51.59 92 SER A CA 1
ATOM 766 C C . SER A 1 92 ? 19.556 13.745 15.766 1.00 51.59 92 SER A C 1
ATOM 768 O O . SER A 1 92 ? 20.267 14.241 16.635 1.00 51.59 92 SER A O 1
ATOM 770 N N . GLY A 1 93 ? 18.613 14.454 15.140 1.00 48.59 93 GLY A N 1
ATOM 771 C CA . GLY A 1 93 ? 18.125 15.727 15.668 1.00 48.59 93 GLY A CA 1
ATOM 772 C C . GLY A 1 93 ? 18.993 16.954 15.393 1.00 48.59 93 GLY A C 1
ATOM 773 O O . GLY A 1 93 ? 19.090 17.812 16.265 1.00 48.59 93 GLY A O 1
ATOM 774 N N . GLU A 1 94 ? 19.523 17.111 14.181 1.00 44.50 94 GLU A N 1
ATOM 775 C CA . GLU A 1 94 ? 19.903 18.437 13.677 1.00 44.50 94 GLU A CA 1
ATOM 776 C C . GLU A 1 94 ? 19.097 18.759 12.415 1.00 44.50 94 GLU A C 1
ATOM 778 O O . GLU A 1 94 ? 19.392 18.320 11.307 1.00 44.50 94 GLU A O 1
ATOM 783 N N . ILE A 1 95 ? 18.017 19.525 12.599 1.00 50.41 95 ILE A N 1
ATOM 784 C CA . ILE A 1 95 ? 17.282 20.134 11.489 1.00 50.41 95 ILE A CA 1
ATOM 785 C C . ILE A 1 95 ? 18.156 21.274 10.961 1.00 50.41 95 ILE A C 1
ATOM 787 O O . ILE A 1 95 ? 18.137 22.380 11.503 1.00 50.41 95 ILE A O 1
ATOM 791 N N . HIS A 1 96 ? 18.926 21.020 9.906 1.00 45.16 96 HIS A N 1
ATOM 792 C CA . HIS A 1 96 ? 19.580 22.090 9.161 1.00 45.16 96 HIS A CA 1
ATOM 793 C C . HIS A 1 96 ? 18.560 22.736 8.224 1.00 45.16 96 HIS A C 1
ATOM 795 O O . HIS A 1 96 ? 18.253 22.215 7.151 1.00 45.16 96 HIS A O 1
ATOM 801 N N . PHE A 1 97 ? 18.030 23.891 8.624 1.00 42.66 97 PHE A N 1
ATOM 802 C CA . PHE A 1 97 ? 17.395 24.799 7.678 1.00 42.66 97 PHE A CA 1
ATOM 803 C C . PHE A 1 97 ? 18.478 25.277 6.708 1.00 42.66 97 PHE A C 1
ATOM 805 O O . PHE A 1 97 ? 19.390 25.997 7.113 1.00 42.66 97 PHE A O 1
ATOM 812 N N . LYS A 1 98 ? 18.400 24.872 5.437 1.00 46.69 98 LYS A N 1
ATOM 813 C CA . LYS A 1 98 ? 19.103 25.610 4.389 1.00 46.69 98 LYS A CA 1
ATOM 814 C C . LYS A 1 98 ? 18.416 26.968 4.285 1.00 46.69 98 LYS A C 1
ATOM 816 O O . LYS A 1 98 ? 17.247 27.035 3.917 1.00 46.69 98 LYS A O 1
ATOM 821 N N . GLN A 1 99 ? 19.110 28.018 4.713 1.00 43.59 99 GLN A N 1
ATOM 822 C CA . GLN A 1 99 ? 18.795 29.368 4.270 1.00 43.59 99 GLN A CA 1
ATOM 823 C C . GLN A 1 99 ? 19.187 29.426 2.797 1.00 43.59 99 GLN A C 1
ATOM 825 O O . GLN A 1 99 ? 20.336 29.151 2.456 1.00 43.59 99 GLN A O 1
ATOM 830 N N . ASP A 1 100 ? 18.213 29.693 1.934 1.00 46.50 100 ASP A N 1
ATOM 831 C CA . ASP A 1 100 ? 18.496 30.059 0.556 1.00 46.50 100 ASP A CA 1
ATOM 832 C C . ASP A 1 100 ? 19.093 31.471 0.588 1.00 46.50 100 ASP A C 1
ATOM 834 O O . ASP A 1 100 ? 18.391 32.452 0.837 1.00 46.50 100 ASP A O 1
ATOM 838 N N . ASP A 1 101 ? 20.411 31.556 0.407 1.00 49.78 101 ASP A N 1
ATOM 839 C CA . ASP A 1 101 ? 21.098 32.802 0.082 1.00 49.78 101 ASP A CA 1
ATOM 840 C C . ASP A 1 101 ? 20.743 33.172 -1.368 1.00 49.78 101 ASP A C 1
ATOM 842 O O . ASP A 1 101 ? 21.426 32.778 -2.317 1.00 49.78 101 ASP A O 1
ATOM 846 N N . GLU A 1 102 ? 19.656 33.921 -1.556 1.00 45.25 102 GLU A N 1
ATOM 847 C CA . GLU A 1 102 ? 19.515 34.775 -2.737 1.00 45.25 102 GLU A CA 1
ATOM 848 C C . GLU A 1 102 ? 20.422 35.992 -2.534 1.00 45.25 102 GLU A C 1
ATOM 850 O O . GLU A 1 102 ? 20.103 36.932 -1.805 1.00 45.25 102 GLU A O 1
ATOM 855 N N . GLY A 1 103 ? 21.607 35.914 -3.138 1.00 49.75 103 GLY A N 1
ATOM 856 C CA . GLY A 1 103 ? 22.483 37.057 -3.332 1.00 49.75 103 GLY A CA 1
ATOM 857 C C . GLY A 1 103 ? 21.983 37.948 -4.466 1.00 49.75 103 GLY A C 1
ATOM 858 O O . GLY A 1 103 ? 21.589 37.445 -5.518 1.00 49.75 103 GLY A O 1
ATOM 859 N N . ASP A 1 104 ? 22.077 39.255 -4.238 1.00 44.75 104 ASP A N 1
ATOM 860 C CA . ASP A 1 104 ? 22.233 40.295 -5.259 1.00 44.75 104 ASP A CA 1
ATOM 861 C C . ASP A 1 104 ? 23.171 41.381 -4.697 1.00 44.75 104 ASP A C 1
ATOM 863 O O . ASP A 1 104 ? 23.001 41.753 -3.507 1.00 44.75 104 ASP A O 1
#

pLDDT: mean 84.3, std 19.09, range [42.66, 98.25]

Sequence (104 aa):
MKTGIKRVIRVLKRNYSLLKKAIGDREEWIVDLEPLYFKGFDSTFYTASEPLEKNQVRYYCFELGWEDLDEGRLLVTVDLKRLKTFDPADLSGEIHFKQDDEGD

Foldseek 3Di:
DPDPVVVLVVQLVLLVVLLCVQQPPHQKDKDAQVVSVVSPNDPVRAPDWDADPPRWIWTHSQQWIWTDDPPRMIIIGGNVVSVVVDDVVVVPDDPDDPDPPPDD

Solvent-accessible surface area (backbone atoms only — not comparable to full-atom values): 6305 Å² total; per-residue (Å²): 144,68,66,67,64,57,49,52,53,51,46,44,55,43,33,37,52,51,51,49,65,71,39,58,92,49,61,60,37,79,43,63,41,63,72,41,42,79,73,57,42,56,89,90,60,60,75,48,73,46,80,51,74,94,84,40,54,37,37,17,43,76,34,41,32,36,29,83,44,81,92,56,26,28,44,34,34,56,41,68,69,54,54,67,73,64,53,77,73,72,70,73,72,75,87,78,78,79,75,82,82,83,82,131

Secondary structure (DSSP, 8-state):
--HHHHHHHHHHHHHHHHHHHHHTT-SEEEEEHHHHHHTT--TT--SEEEE-GGG-EEEEETTEEEEEETTTEEEEEE-HHHHTT--GGGGGS-----------

Nearest PDB structures (foldseek):
  2d0c-assembly1_A  TM=4.829E-01  e=9.386E-01  Geobacillus stearothermophilus
  3k8j-assembly1_A-2  TM=3.539E-01  e=4.184E-01  Treponema pallidum
  8gzg-assembly1_D  TM=3.966E-01  e=4.452E-01  Synechocystis sp. PCC 6803
  3k8i-assembly1_A-2  TM=6.056E-01  e=2.240E+00  Treponema pallidum
  8qma-assembly1_T  TM=4.286E-01  e=9.357E+00  Sinapis alba